Protein AF-A0A0Q9F869-F1 (afdb_monomer_lite)

Foldseek 3Di:
DDDPCPDVLLVLLLVLLVLLVVLLVVLVVLLCCLPPVPDDDDPLSVLLVPADVVLSVLSVVLSVLSVVLSVCSNPPLVVSLVSLVVSLVSLQVSCCSRPVDDDPSSVSSVVSSVSSVVSNVSVPDDPPDDDD

Sequence (132 aa):
MTELMTTPKTFLSRFAAMLLLALTVMHLVLALDLIFGLFQNSAELDALRAVAAGVKGLWLGLCAVGGAAVVALYRRPWLGFLLSVVFCACLYVASHQLWGEVKGGFWLAVAASLIAAAGASTSSSPSSRTLS

Secondary structure (DSSP, 8-state):
-------HHHHHHHHHHHHHHHHHHHHHHHHHHHHH--S---HHHHHHHTS-HHHHHHHHHHHHHHHHHHHHHHH-HHHHHHHHHHHHHHHHHHHHHHHSS--HHHHHHHHHHHHHHHHHHTTS--------

Structure (mmCIF, N/CA/C/O backbone):
data_AF-A0A0Q9F869-F1
#
_entry.id   AF-A0A0Q9F869-F1
#
loop_
_atom_site.group_PDB
_atom_site.id
_atom_site.type_symbol
_atom_site.label_atom_id
_atom_site.label_alt_id
_atom_site.label_comp_id
_atom_site.label_asym_id
_atom_site.label_entity_id
_atom_site.label_seq_id
_atom_site.pdbx_PDB_ins_code
_atom_site.Cartn_x
_atom_site.Cartn_y
_atom_site.Cartn_z
_atom_site.occupancy
_atom_site.B_iso_or_equiv
_atom_site.auth_seq_id
_atom_site.auth_comp_id
_atom_site.auth_asym_id
_atom_site.auth_atom_id
_atom_site.pdbx_PDB_model_num
ATOM 1 N N . MET A 1 1 ? -16.625 24.062 29.196 1.00 42.25 1 MET A N 1
ATOM 2 C CA . MET A 1 1 ? -15.443 23.402 28.606 1.00 42.25 1 MET A CA 1
ATOM 3 C C . MET A 1 1 ? -15.555 21.919 28.901 1.00 42.25 1 MET A C 1
ATOM 5 O O . MET A 1 1 ? -15.256 21.505 30.009 1.00 42.25 1 MET A O 1
ATOM 9 N N . THR A 1 2 ? -16.107 21.151 27.969 1.00 45.47 2 THR A N 1
ATOM 10 C CA . THR A 1 2 ? -16.271 19.699 28.106 1.00 45.47 2 THR A CA 1
ATOM 11 C C . THR A 1 2 ? -14.981 19.026 27.664 1.00 45.47 2 THR A C 1
ATOM 13 O O . THR A 1 2 ? -14.519 19.283 26.553 1.00 45.47 2 THR A O 1
ATOM 16 N N . GLU A 1 3 ? -14.386 18.202 28.527 1.00 49.06 3 GLU A N 1
ATOM 17 C CA . GLU A 1 3 ? -13.145 17.508 28.190 1.00 49.06 3 GLU A CA 1
ATOM 18 C C . GLU A 1 3 ? -13.328 16.641 26.947 1.00 49.06 3 GLU A C 1
ATOM 20 O O . GLU A 1 3 ? -14.237 15.811 26.855 1.00 49.06 3 GLU A O 1
ATOM 25 N N . LEU A 1 4 ? -12.428 16.833 25.986 1.00 50.94 4 LEU A N 1
ATOM 26 C CA . LEU A 1 4 ? -12.376 16.060 24.760 1.00 50.94 4 LEU A CA 1
ATOM 27 C C . LEU A 1 4 ? -11.782 14.678 25.073 1.00 50.94 4 LEU A C 1
ATOM 29 O O . LEU A 1 4 ? -10.640 14.403 24.712 1.00 50.94 4 LEU A O 1
ATOM 33 N N . MET A 1 5 ? -12.544 13.819 25.764 1.00 46.66 5 MET A N 1
ATOM 34 C CA . MET A 1 5 ? -12.170 12.427 26.040 1.00 46.66 5 MET A CA 1
ATOM 35 C C . MET A 1 5 ? -12.007 11.656 24.723 1.00 46.66 5 MET A C 1
ATOM 37 O O . MET A 1 5 ? -12.915 10.980 24.228 1.00 46.66 5 MET A O 1
ATOM 41 N N . THR A 1 6 ? -10.807 11.738 24.159 1.00 52.12 6 THR A N 1
ATOM 42 C CA . THR A 1 6 ? -10.322 10.934 23.044 1.00 52.12 6 THR A CA 1
ATOM 43 C C . THR A 1 6 ? -10.146 9.500 23.525 1.00 52.12 6 THR A C 1
ATOM 45 O O . THR A 1 6 ? -9.051 9.045 23.844 1.00 52.12 6 THR A O 1
ATOM 48 N N . THR A 1 7 ? -11.265 8.773 23.603 1.00 53.88 7 THR A N 1
ATOM 49 C CA . THR A 1 7 ? -11.262 7.367 24.017 1.00 53.88 7 THR A CA 1
ATOM 50 C C . THR A 1 7 ? -10.199 6.587 23.228 1.00 53.88 7 THR A C 1
ATOM 52 O O . THR A 1 7 ? -10.179 6.673 21.992 1.00 53.88 7 THR A O 1
ATOM 55 N N . PRO A 1 8 ? -9.337 5.787 23.894 1.00 55.19 8 PRO A N 1
ATOM 56 C CA . PRO A 1 8 ? -8.220 5.098 23.234 1.00 55.19 8 PRO A CA 1
ATOM 57 C C . PRO A 1 8 ? -8.681 4.184 22.085 1.00 55.19 8 PRO A C 1
ATOM 59 O O . PRO A 1 8 ? -7.959 3.990 21.109 1.00 55.19 8 PRO A O 1
ATOM 62 N N . LYS A 1 9 ? -9.944 3.737 22.148 1.00 57.91 9 LYS A N 1
ATOM 63 C CA . LYS A 1 9 ? -10.701 3.022 21.108 1.00 57.91 9 LYS A CA 1
ATOM 64 C C . LYS A 1 9 ? -10.633 3.679 19.720 1.00 57.91 9 LYS A C 1
ATOM 66 O O . LYS A 1 9 ? -10.611 2.979 18.715 1.00 57.91 9 LYS A O 1
ATOM 71 N N . THR A 1 10 ? -10.590 5.013 19.640 1.00 65.44 10 THR A N 1
ATOM 72 C CA . THR A 1 10 ? -10.466 5.732 18.354 1.00 65.44 10 THR A CA 1
ATOM 73 C C . THR A 1 10 ? -9.027 6.058 17.967 1.00 65.44 10 THR A C 1
ATOM 75 O O . THR A 1 10 ? -8.768 6.284 16.786 1.00 65.44 10 THR A O 1
ATOM 78 N N . PHE A 1 11 ? -8.082 6.053 18.912 1.00 79.38 11 PHE A N 1
ATOM 79 C CA . PHE A 1 11 ? -6.687 6.395 18.635 1.00 79.38 11 PHE A CA 1
ATOM 80 C C . PHE A 1 11 ? -5.998 5.328 17.777 1.00 79.38 11 PHE A C 1
ATOM 82 O O . PHE A 1 11 ? -5.432 5.673 16.744 1.00 79.38 11 PHE A O 1
ATOM 89 N N . LEU A 1 12 ? -6.111 4.037 18.127 1.00 79.75 12 LEU A N 1
ATOM 90 C CA . LEU A 1 12 ? -5.428 2.960 17.392 1.00 79.75 12 LEU A CA 1
ATOM 91 C C . LEU A 1 12 ? -5.889 2.857 15.930 1.00 79.75 12 LEU A C 1
ATOM 93 O O . LEU A 1 12 ? -5.047 2.816 15.038 1.00 79.75 12 LEU A O 1
ATOM 97 N N . SER A 1 13 ? -7.203 2.882 15.662 1.00 78.88 13 SER A N 1
ATOM 98 C CA . SER A 1 13 ? -7.715 2.816 14.280 1.00 78.88 13 SER A CA 1
ATOM 99 C C . SER A 1 13 ? -7.268 4.025 13.448 1.00 78.88 13 SER A C 1
ATOM 101 O O . SER A 1 13 ? -6.875 3.877 12.293 1.00 78.88 13 SER A O 1
ATOM 103 N N . ARG A 1 14 ? -7.255 5.228 14.045 1.00 81.75 14 ARG A N 1
ATOM 104 C CA . ARG A 1 14 ? -6.761 6.447 13.384 1.00 81.75 14 ARG A CA 1
ATOM 105 C C . ARG A 1 14 ? -5.252 6.399 13.146 1.00 81.75 14 ARG A C 1
ATOM 107 O O . ARG A 1 14 ? -4.808 6.806 12.081 1.00 81.75 14 ARG A O 1
ATOM 114 N N . PHE A 1 15 ? -4.471 5.884 14.092 1.00 85.31 15 PHE A N 1
ATOM 115 C CA . PHE A 1 15 ? -3.024 5.734 13.942 1.00 85.31 15 PHE A CA 1
ATOM 116 C C . PHE A 1 15 ? -2.677 4.710 12.849 1.00 85.31 15 PHE A C 1
ATOM 118 O O . PHE A 1 15 ? -1.875 5.009 11.967 1.00 85.31 15 PHE A O 1
ATOM 125 N N . ALA A 1 16 ? -3.360 3.559 12.821 1.00 84.94 16 ALA A N 1
ATOM 126 C CA . ALA A 1 16 ? -3.248 2.585 11.734 1.00 84.94 16 ALA A CA 1
ATOM 127 C C . ALA A 1 16 ? -3.640 3.184 10.371 1.00 84.94 16 ALA A C 1
ATOM 129 O O . ALA A 1 16 ? -2.937 2.971 9.385 1.00 84.94 16 ALA A O 1
ATOM 130 N N . ALA A 1 17 ? -4.714 3.981 10.318 1.00 84.75 17 ALA A N 1
ATOM 131 C CA . ALA A 1 17 ? -5.129 4.676 9.101 1.00 84.75 17 ALA A CA 1
ATOM 132 C C . ALA A 1 17 ? -4.080 5.696 8.624 1.00 84.75 17 ALA A C 1
ATOM 134 O O . ALA A 1 17 ? -3.818 5.767 7.429 1.00 84.75 17 ALA A O 1
ATOM 135 N N . MET A 1 18 ? -3.433 6.434 9.531 1.00 89.06 18 MET A N 1
ATOM 136 C CA . MET A 1 18 ? -2.352 7.372 9.188 1.00 89.06 18 MET A CA 1
ATOM 137 C C . MET A 1 18 ? -1.094 6.645 8.685 1.00 89.06 18 MET A C 1
ATOM 139 O O . MET A 1 18 ? -0.490 7.088 7.710 1.00 89.06 18 MET A O 1
ATOM 143 N N . LEU A 1 19 ? -0.728 5.504 9.285 1.00 88.19 19 LEU A N 1
ATOM 144 C CA . LEU A 1 19 ? 0.380 4.666 8.805 1.00 88.19 19 LEU A CA 1
ATOM 145 C C . LEU A 1 19 ? 0.096 4.084 7.412 1.00 88.19 19 LEU A C 1
ATOM 147 O O . LEU A 1 19 ? 0.937 4.185 6.519 1.00 88.19 19 LEU A O 1
ATOM 151 N N . LEU A 1 20 ? -1.099 3.523 7.199 1.00 86.31 20 LEU A N 1
ATOM 152 C CA . LEU A 1 20 ? -1.512 3.013 5.888 1.00 86.31 20 LEU A CA 1
ATOM 153 C C . LEU A 1 20 ? -1.652 4.129 4.851 1.00 86.31 20 LEU A C 1
ATOM 155 O O . LEU A 1 20 ? -1.336 3.894 3.689 1.00 86.31 20 LEU A O 1
ATOM 159 N N . LEU A 1 21 ? -2.061 5.338 5.244 1.00 89.25 21 LEU A N 1
ATOM 160 C CA . LEU A 1 21 ? -2.093 6.500 4.358 1.00 89.25 21 LEU A CA 1
ATOM 161 C C . LEU A 1 21 ? -0.679 6.900 3.928 1.00 89.25 21 LEU A C 1
ATOM 163 O O . LEU A 1 21 ? -0.442 7.039 2.733 1.00 89.25 21 LEU A O 1
ATOM 167 N N . ALA A 1 22 ? 0.265 7.023 4.865 1.00 88.81 22 ALA A N 1
ATOM 168 C CA . ALA A 1 22 ? 1.658 7.345 4.551 1.00 88.81 22 ALA A CA 1
ATOM 169 C C . ALA A 1 22 ? 2.290 6.296 3.619 1.00 88.81 22 ALA A C 1
ATOM 171 O O . ALA A 1 22 ? 2.908 6.652 2.614 1.00 88.81 22 ALA A O 1
ATOM 172 N N . LEU A 1 23 ? 2.061 5.007 3.897 1.00 87.38 23 LEU A N 1
ATOM 173 C CA . LEU A 1 23 ? 2.478 3.916 3.016 1.00 87.38 23 LEU A CA 1
ATOM 174 C C . LEU A 1 23 ? 1.810 4.028 1.642 1.00 87.38 23 LEU A C 1
ATOM 176 O O . LEU A 1 23 ? 2.514 4.037 0.639 1.00 87.38 23 LEU A O 1
ATOM 180 N N . THR A 1 24 ? 0.486 4.175 1.572 1.00 88.44 24 THR A N 1
ATOM 181 C CA . THR A 1 24 ? -0.255 4.279 0.302 1.00 88.44 24 THR A CA 1
ATOM 182 C C . THR A 1 24 ? 0.217 5.470 -0.531 1.00 88.44 24 THR A C 1
ATOM 184 O O . THR A 1 24 ? 0.402 5.321 -1.733 1.00 88.44 24 THR A O 1
ATOM 187 N N . VAL A 1 25 ? 0.478 6.629 0.082 1.00 88.56 25 VAL A N 1
ATOM 188 C CA . VAL A 1 25 ? 1.009 7.816 -0.609 1.00 88.56 25 VAL A CA 1
ATOM 189 C C . VAL A 1 25 ? 2.421 7.563 -1.139 1.00 88.56 25 VAL A C 1
ATOM 191 O O . VAL A 1 25 ? 2.677 7.840 -2.307 1.00 88.56 25 VAL A O 1
ATOM 194 N N . MET A 1 26 ? 3.318 6.973 -0.340 1.00 87.25 26 MET A N 1
ATOM 195 C CA . MET A 1 26 ? 4.656 6.584 -0.809 1.00 87.25 26 MET A CA 1
ATOM 196 C C . MET A 1 26 ? 4.576 5.612 -1.999 1.00 87.25 26 MET A C 1
ATOM 198 O O . MET A 1 26 ? 5.319 5.748 -2.970 1.00 87.25 26 MET A O 1
ATOM 202 N N . HIS A 1 27 ? 3.642 4.659 -1.949 1.00 86.00 27 HIS A N 1
ATOM 203 C CA . HIS A 1 27 ? 3.455 3.679 -3.015 1.00 86.00 27 HIS A CA 1
ATOM 204 C C . HIS A 1 27 ? 2.806 4.290 -4.266 1.00 86.00 27 HIS A C 1
ATOM 206 O O . HIS A 1 27 ? 3.170 3.924 -5.381 1.00 86.00 27 HIS A O 1
ATOM 212 N N . LEU A 1 28 ? 1.915 5.270 -4.097 1.00 86.19 28 LEU A N 1
ATOM 213 C CA . LEU A 1 28 ? 1.322 6.039 -5.189 1.00 86.19 28 LEU A CA 1
ATOM 214 C C . LEU A 1 28 ? 2.374 6.892 -5.906 1.00 86.19 28 LEU A C 1
ATOM 216 O O . LEU A 1 28 ? 2.363 6.946 -7.131 1.00 86.19 28 LEU A O 1
ATOM 220 N N . VAL A 1 29 ? 3.310 7.507 -5.174 1.00 85.62 29 VAL A N 1
ATOM 221 C CA . VAL A 1 29 ? 4.438 8.242 -5.773 1.00 85.62 29 VAL A CA 1
ATOM 222 C C . VAL A 1 29 ? 5.299 7.312 -6.635 1.00 85.62 29 VAL A C 1
ATOM 224 O O . VAL A 1 29 ? 5.620 7.674 -7.765 1.00 85.62 29 VAL A O 1
ATOM 227 N N . LEU A 1 30 ? 5.602 6.093 -6.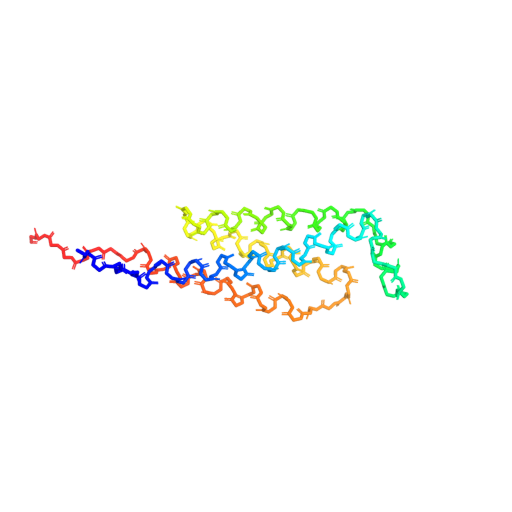166 1.00 80.50 30 LEU A N 1
ATOM 228 C CA . LEU A 1 30 ? 6.327 5.109 -6.980 1.00 80.50 30 LEU A CA 1
ATOM 229 C C . LEU A 1 30 ? 5.504 4.651 -8.197 1.00 80.50 30 LEU A C 1
ATOM 231 O O . LEU A 1 30 ? 6.034 4.576 -9.301 1.00 80.50 30 LEU A O 1
ATOM 235 N N . ALA A 1 31 ? 4.205 4.389 -8.031 1.00 82.62 31 ALA A N 1
ATOM 236 C CA . ALA A 1 31 ? 3.326 4.004 -9.136 1.00 82.62 31 ALA A CA 1
ATOM 237 C C . ALA A 1 31 ? 3.238 5.098 -10.217 1.00 82.62 31 ALA A C 1
ATOM 239 O O . ALA A 1 31 ? 3.269 4.789 -11.407 1.00 82.62 31 ALA A O 1
ATOM 240 N N . LEU A 1 32 ? 3.175 6.371 -9.813 1.00 82.75 32 LEU A N 1
ATOM 241 C CA . LEU A 1 32 ? 3.216 7.513 -10.725 1.00 82.75 32 LEU A CA 1
ATOM 242 C C . LEU A 1 32 ? 4.580 7.631 -11.419 1.00 82.75 32 LEU A C 1
ATOM 244 O O . LEU A 1 32 ? 4.612 7.879 -12.621 1.00 82.75 32 LEU A O 1
ATOM 248 N N . ASP A 1 33 ? 5.693 7.387 -10.724 1.00 82.56 33 ASP A N 1
ATOM 249 C CA . ASP A 1 33 ? 7.015 7.369 -11.360 1.00 82.56 33 ASP A CA 1
ATOM 250 C C . ASP A 1 33 ? 7.164 6.258 -12.413 1.00 82.56 33 ASP A C 1
ATOM 252 O O . ASP A 1 33 ? 7.652 6.506 -13.517 1.00 82.56 33 ASP A O 1
ATOM 256 N N . LEU A 1 34 ? 6.668 5.052 -12.119 1.00 76.12 34 LEU A N 1
ATOM 257 C CA . LEU A 1 34 ? 6.685 3.910 -13.042 1.00 76.12 34 LEU A CA 1
ATOM 258 C C . LEU A 1 34 ? 5.867 4.147 -14.326 1.00 76.12 34 LEU A C 1
ATOM 260 O O . LEU A 1 34 ? 6.044 3.415 -15.307 1.00 76.12 34 LEU A O 1
ATOM 264 N N . ILE A 1 35 ? 4.960 5.128 -14.317 1.00 78.56 35 ILE A N 1
ATOM 265 C CA . ILE A 1 35 ? 4.083 5.489 -15.440 1.00 78.56 35 ILE A CA 1
ATOM 266 C C . ILE A 1 35 ? 4.596 6.737 -16.171 1.00 78.56 35 ILE A C 1
ATOM 268 O O . ILE A 1 35 ? 4.654 6.730 -17.398 1.00 78.56 35 ILE A O 1
ATOM 272 N N . PHE A 1 36 ? 4.962 7.790 -15.435 1.00 79.94 36 PHE A N 1
ATOM 273 C CA . PHE A 1 36 ? 5.268 9.118 -15.981 1.00 79.94 36 PHE A CA 1
ATOM 274 C C . PHE A 1 36 ? 6.762 9.473 -16.013 1.00 79.94 36 PHE A C 1
ATOM 276 O O . PHE A 1 36 ? 7.124 10.446 -16.668 1.00 79.94 36 PHE A O 1
ATOM 283 N N . GLY A 1 37 ? 7.629 8.716 -15.333 1.00 73.75 37 GLY A N 1
ATOM 284 C CA . GLY A 1 37 ? 9.078 8.946 -15.337 1.00 73.75 37 GLY A CA 1
ATOM 285 C C . GLY A 1 37 ? 9.522 10.221 -14.608 1.00 73.75 37 GLY A C 1
ATOM 286 O O . GLY A 1 37 ? 10.360 10.961 -15.118 1.00 73.75 37 GLY A O 1
ATOM 287 N N . LEU A 1 38 ? 8.935 10.502 -13.441 1.00 73.25 38 LEU A N 1
ATOM 288 C CA . LEU A 1 38 ? 9.080 11.768 -12.709 1.00 73.25 38 LEU A CA 1
ATOM 289 C C . LEU A 1 38 ? 10.481 11.977 -12.105 1.00 73.25 38 LEU A C 1
ATOM 291 O O . LEU A 1 38 ? 10.963 13.108 -12.051 1.00 73.25 38 LEU A O 1
ATOM 295 N N . PHE A 1 39 ? 11.140 10.909 -11.651 1.00 73.25 39 PHE A N 1
ATOM 296 C CA . PHE A 1 39 ? 12.478 10.942 -11.059 1.00 73.25 39 PHE A CA 1
ATOM 297 C C . PHE A 1 39 ? 13.536 10.512 -12.079 1.00 73.25 39 PHE A C 1
ATOM 299 O O . PHE A 1 39 ? 13.602 9.351 -12.477 1.00 73.25 39 PHE A O 1
ATOM 306 N N . GLN A 1 40 ? 14.409 11.419 -12.504 1.00 59.22 40 GLN A N 1
ATOM 307 C CA . GLN A 1 40 ? 15.533 11.041 -13.365 1.00 59.22 40 GLN A CA 1
ATOM 308 C C . GLN A 1 40 ? 16.719 10.497 -12.551 1.00 59.22 40 GLN A C 1
ATOM 310 O O . GLN A 1 40 ?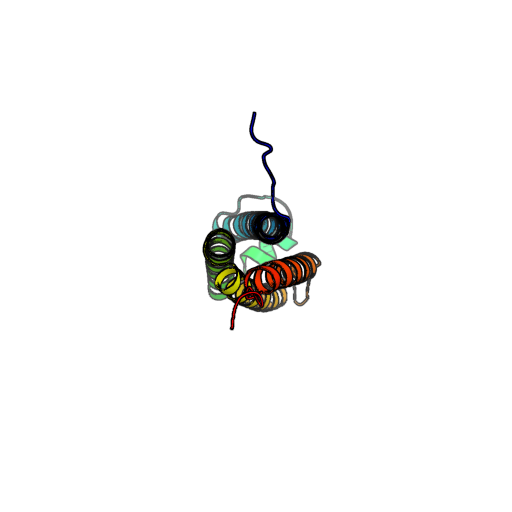 16.972 10.946 -11.434 1.00 59.22 40 GLN A O 1
ATOM 315 N N . ASN A 1 41 ? 17.497 9.611 -13.185 1.00 57.69 41 ASN A N 1
ATOM 316 C CA . ASN A 1 41 ? 18.868 9.220 -12.817 1.00 57.69 41 ASN A CA 1
ATOM 317 C C . ASN A 1 41 ? 19.062 8.116 -11.753 1.00 57.69 41 ASN A C 1
ATOM 319 O O . ASN A 1 41 ? 19.853 8.278 -10.824 1.00 57.69 41 ASN A O 1
ATOM 323 N N . SER A 1 42 ? 18.477 6.929 -11.955 1.00 65.19 42 SER A N 1
ATOM 324 C CA . SER A 1 42 ? 19.158 5.690 -11.539 1.00 65.19 42 SER A CA 1
ATOM 325 C C . SER A 1 42 ? 18.862 4.529 -12.495 1.00 65.19 42 SER A C 1
ATOM 327 O O . SER A 1 42 ? 17.733 4.359 -12.950 1.00 65.19 42 SER A O 1
ATOM 329 N N . ALA A 1 43 ? 19.876 3.705 -12.782 1.00 67.88 43 ALA A N 1
ATOM 330 C CA . ALA A 1 43 ? 19.717 2.517 -13.628 1.00 67.88 43 ALA A CA 1
ATOM 331 C C . ALA A 1 43 ? 18.743 1.488 -13.016 1.00 67.88 43 ALA A C 1
ATOM 333 O O . ALA A 1 43 ? 18.113 0.721 -13.739 1.00 67.88 43 ALA A O 1
ATOM 334 N N . GLU A 1 44 ? 18.589 1.505 -11.687 1.00 67.06 44 GLU A N 1
ATOM 335 C CA . GLU A 1 44 ? 17.574 0.726 -10.978 1.00 67.06 44 GLU A CA 1
ATOM 336 C C . GLU A 1 44 ? 16.163 1.210 -11.359 1.00 67.06 44 GLU A C 1
ATOM 338 O O . GLU A 1 44 ? 15.351 0.401 -11.793 1.00 67.06 44 GLU A O 1
ATOM 343 N N . LEU A 1 45 ? 15.873 2.519 -11.312 1.00 67.19 45 LEU A N 1
ATOM 344 C CA . LEU A 1 45 ? 14.552 3.059 -11.673 1.00 67.19 45 LEU A CA 1
ATOM 345 C C . LEU A 1 45 ? 14.165 2.779 -13.132 1.00 67.19 45 LEU A C 1
ATOM 347 O O . LEU A 1 45 ? 13.012 2.433 -13.397 1.00 67.19 45 LEU A O 1
ATOM 351 N N . ASP A 1 46 ? 15.107 2.859 -14.072 1.00 70.50 46 ASP A N 1
ATOM 352 C CA . ASP A 1 46 ? 14.816 2.554 -15.479 1.00 70.50 46 ASP A CA 1
ATOM 353 C C . ASP A 1 46 ? 14.561 1.053 -15.714 1.00 70.50 46 ASP A C 1
ATOM 355 O O . ASP A 1 46 ? 13.656 0.697 -16.476 1.00 70.50 46 ASP A O 1
ATOM 359 N N . ALA A 1 47 ? 15.247 0.164 -14.986 1.00 69.88 47 ALA A N 1
ATOM 360 C CA . ALA A 1 47 ? 14.922 -1.264 -14.983 1.00 69.88 47 ALA A CA 1
ATOM 361 C C . ALA A 1 47 ? 13.515 -1.532 -14.410 1.00 69.88 47 ALA A C 1
ATOM 363 O O . ALA A 1 47 ? 12.759 -2.324 -14.975 1.00 69.88 47 ALA A O 1
ATOM 364 N N . LEU A 1 48 ? 13.115 -0.825 -13.344 1.00 67.94 48 LEU A N 1
ATOM 365 C CA . LEU A 1 48 ? 11.768 -0.941 -12.767 1.00 67.94 48 LEU A CA 1
ATOM 366 C C . LEU A 1 48 ? 10.685 -0.388 -13.717 1.00 67.94 48 LEU A C 1
ATOM 368 O O . LEU A 1 48 ? 9.586 -0.940 -13.796 1.00 67.94 48 LEU A O 1
ATOM 372 N N . ARG A 1 49 ? 10.982 0.653 -14.507 1.00 72.88 49 ARG A N 1
ATOM 373 C CA . ARG A 1 49 ? 10.068 1.181 -15.542 1.00 72.88 49 ARG A CA 1
ATOM 374 C C . ARG A 1 49 ? 9.862 0.229 -16.715 1.00 72.88 49 ARG A C 1
ATOM 376 O O . ARG A 1 49 ? 8.783 0.265 -17.312 1.00 72.88 49 ARG A O 1
ATOM 383 N N . ALA A 1 50 ? 10.842 -0.616 -17.028 1.00 74.06 50 ALA A N 1
ATOM 384 C CA . ALA A 1 50 ? 10.743 -1.638 -18.071 1.00 74.06 50 ALA A CA 1
ATOM 385 C C . ALA A 1 50 ? 9.848 -2.837 -17.682 1.00 74.06 50 ALA A C 1
ATOM 387 O O . ALA A 1 50 ? 9.532 -3.671 -18.532 1.00 74.06 50 ALA A O 1
ATOM 388 N N . VAL A 1 51 ? 9.406 -2.929 -16.421 1.00 76.69 51 VAL A N 1
ATOM 389 C CA . VAL A 1 51 ? 8.541 -4.015 -15.936 1.00 76.69 51 VAL A CA 1
ATOM 390 C C . VAL A 1 51 ? 7.176 -4.014 -16.645 1.00 76.69 51 VAL A C 1
ATOM 392 O O . VAL A 1 51 ? 6.586 -2.969 -16.936 1.00 76.69 51 VAL A O 1
ATOM 395 N N . ALA A 1 52 ? 6.654 -5.218 -16.896 1.00 80.38 52 ALA A N 1
ATOM 396 C CA . ALA A 1 52 ? 5.404 -5.465 -17.607 1.00 80.38 52 ALA A CA 1
ATOM 397 C C . ALA A 1 52 ? 4.202 -4.665 -17.062 1.00 80.38 52 ALA A C 1
ATOM 399 O O . ALA A 1 52 ? 4.005 -4.525 -15.851 1.00 80.38 52 ALA A O 1
ATOM 400 N N . ALA A 1 53 ? 3.325 -4.226 -17.972 1.00 79.62 53 ALA A N 1
ATOM 401 C CA . ALA A 1 53 ? 2.150 -3.405 -17.660 1.00 79.62 53 ALA A CA 1
ATOM 402 C C . ALA A 1 53 ? 1.218 -4.019 -16.594 1.00 79.62 53 ALA A C 1
ATOM 404 O O . ALA A 1 53 ? 0.611 -3.281 -15.820 1.00 79.62 53 ALA A O 1
ATOM 405 N N . GLY A 1 54 ? 1.149 -5.353 -16.494 1.00 80.94 54 GLY A N 1
ATOM 406 C CA . GLY A 1 54 ? 0.388 -6.043 -15.446 1.00 80.94 54 GLY A CA 1
ATOM 407 C C . GLY A 1 54 ? 0.870 -5.726 -14.024 1.00 80.94 54 GLY A C 1
ATOM 408 O O . GLY A 1 54 ? 0.047 -5.558 -13.128 1.00 80.94 54 GLY A O 1
ATOM 409 N N . VAL A 1 55 ? 2.180 -5.553 -13.814 1.00 79.88 55 VAL A N 1
ATOM 410 C CA . VAL A 1 55 ? 2.7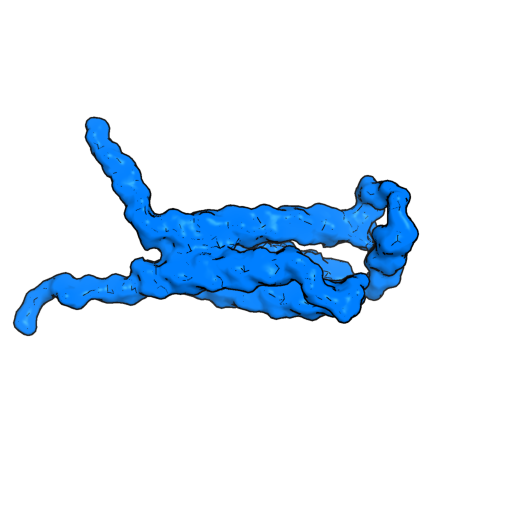38 -5.171 -12.503 1.00 79.88 55 VAL A CA 1
ATOM 411 C C . VAL A 1 55 ? 2.440 -3.700 -12.204 1.00 79.88 55 VAL A C 1
ATOM 413 O O . VAL A 1 55 ? 2.080 -3.367 -11.078 1.00 79.88 55 VAL A O 1
ATOM 416 N N . LYS A 1 56 ? 2.479 -2.818 -13.213 1.00 82.56 56 LYS A N 1
ATOM 417 C CA . LYS A 1 56 ? 2.051 -1.413 -13.060 1.00 82.56 56 LYS A CA 1
ATOM 418 C C . LYS A 1 56 ? 0.563 -1.320 -12.687 1.00 82.56 56 LYS A C 1
ATOM 420 O O . LYS A 1 56 ? 0.195 -0.566 -11.789 1.00 82.56 56 LYS A O 1
ATOM 425 N N . GLY A 1 57 ? -0.281 -2.151 -13.304 1.00 83.62 57 GLY A N 1
ATOM 426 C CA . GLY A 1 57 ? -1.693 -2.308 -12.937 1.00 83.62 57 GLY A CA 1
ATOM 427 C C . GLY A 1 57 ? -1.890 -2.827 -11.507 1.00 83.62 57 GLY A C 1
ATOM 428 O O . GLY A 1 57 ? -2.716 -2.284 -10.773 1.00 83.62 57 GLY A O 1
ATOM 429 N N . LEU A 1 58 ? -1.090 -3.809 -11.076 1.00 85.31 58 LEU A N 1
ATOM 430 C CA . LEU A 1 58 ? -1.080 -4.309 -9.695 1.00 85.31 58 LEU A CA 1
ATOM 431 C C . LEU A 1 58 ? -0.742 -3.193 -8.689 1.00 85.31 58 LEU A C 1
ATOM 433 O O . LEU A 1 58 ? -1.388 -3.103 -7.648 1.00 85.31 58 LEU A O 1
ATOM 437 N N . TRP A 1 59 ? 0.213 -2.314 -9.010 1.00 84.50 59 TRP A N 1
ATOM 438 C CA . TRP A 1 59 ? 0.583 -1.160 -8.179 1.00 84.50 59 TRP A CA 1
ATOM 439 C C . TRP A 1 59 ? -0.531 -0.110 -8.068 1.00 84.50 59 TRP A C 1
ATOM 441 O O . TRP A 1 59 ? -0.802 0.384 -6.972 1.00 84.50 59 TRP A O 1
ATOM 451 N N . LEU A 1 60 ? -1.233 0.197 -9.163 1.00 86.12 60 LEU A N 1
ATOM 452 C CA . LEU A 1 60 ? -2.412 1.071 -9.117 1.00 86.12 60 LEU A CA 1
ATOM 453 C C . LEU A 1 60 ? -3.553 0.440 -8.300 1.00 86.12 60 LEU A C 1
ATOM 455 O O . LEU A 1 60 ? -4.165 1.115 -7.469 1.00 86.12 60 LEU A O 1
ATOM 459 N N . GLY A 1 61 ? -3.795 -0.863 -8.476 1.00 87.06 61 GLY A N 1
ATOM 460 C CA . GLY A 1 61 ? -4.763 -1.626 -7.683 1.00 87.06 61 GLY A CA 1
ATOM 461 C C . GLY A 1 61 ? -4.423 -1.636 -6.190 1.00 87.06 61 GLY A C 1
ATOM 462 O O . GLY A 1 61 ? -5.292 -1.373 -5.361 1.00 87.06 61 GLY A O 1
ATOM 463 N N . LEU A 1 62 ? -3.149 -1.845 -5.843 1.00 89.50 62 LEU A N 1
ATOM 464 C CA . LEU A 1 62 ? -2.633 -1.747 -4.477 1.00 89.50 62 LEU A CA 1
ATOM 465 C C . LEU A 1 62 ? -2.927 -0.371 -3.863 1.00 89.50 62 LEU A C 1
ATOM 467 O O . LEU A 1 62 ? -3.417 -0.298 -2.736 1.00 89.50 62 LEU A O 1
ATOM 471 N N . CYS A 1 63 ? -2.683 0.715 -4.601 1.00 89.38 63 CYS A N 1
ATOM 472 C CA . CYS A 1 63 ? -2.961 2.072 -4.125 1.00 89.38 63 CYS A CA 1
ATOM 473 C C . CYS A 1 63 ? -4.465 2.311 -3.903 1.00 89.38 63 CYS A C 1
ATOM 475 O O . CYS A 1 63 ? -4.851 2.918 -2.902 1.00 89.38 63 CYS A O 1
ATOM 477 N N . ALA A 1 64 ? -5.323 1.785 -4.784 1.00 89.81 64 ALA A N 1
ATOM 478 C CA . ALA A 1 64 ? -6.775 1.853 -4.623 1.00 89.81 64 ALA A CA 1
ATOM 479 C C . ALA A 1 64 ? -7.261 1.068 -3.387 1.00 89.81 64 ALA A C 1
ATOM 481 O O . ALA A 1 64 ? -8.069 1.584 -2.612 1.00 89.81 64 ALA A O 1
ATOM 482 N N . VAL A 1 65 ? -6.729 -0.140 -3.153 1.00 90.94 65 VAL A N 1
ATOM 483 C CA . VAL A 1 65 ? -7.024 -0.943 -1.950 1.00 90.94 65 VAL A CA 1
ATOM 484 C C . VAL A 1 65 ? -6.520 -0.244 -0.685 1.00 90.94 65 VAL A C 1
ATOM 486 O O . 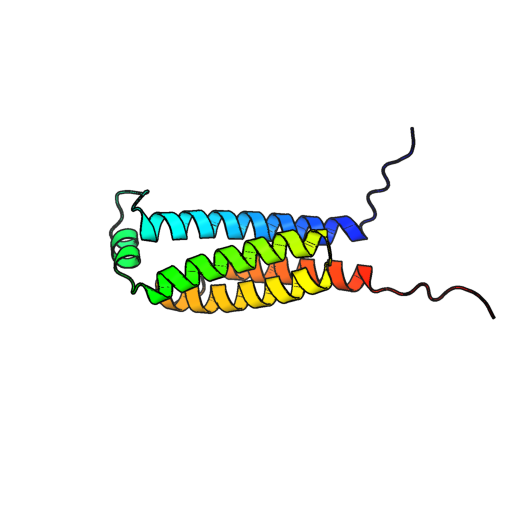VAL A 1 65 ? -7.250 -0.197 0.303 1.00 90.94 65 VAL A O 1
ATOM 489 N N . GLY A 1 66 ? -5.326 0.355 -0.712 1.00 87.31 66 GLY A N 1
ATOM 490 C CA . GLY A 1 66 ? -4.775 1.124 0.408 1.00 87.31 66 GLY A CA 1
ATOM 491 C C . GLY A 1 66 ? -5.643 2.332 0.769 1.00 87.31 66 GLY A C 1
ATOM 492 O O . GLY A 1 66 ? -6.035 2.495 1.925 1.00 87.31 66 GLY A O 1
ATOM 493 N N . GLY A 1 67 ? -6.054 3.122 -0.228 1.00 86.69 67 GLY A N 1
ATOM 494 C CA . GLY A 1 67 ? -6.988 4.235 -0.034 1.00 86.69 67 GLY A CA 1
ATOM 495 C C . GLY A 1 67 ? -8.348 3.781 0.512 1.00 86.69 67 GLY A C 1
ATOM 496 O O . GLY A 1 67 ? -8.875 4.384 1.451 1.00 86.69 67 GLY A O 1
ATOM 497 N N . ALA A 1 68 ? -8.888 2.674 -0.008 1.00 89.75 68 ALA A N 1
ATOM 498 C CA . ALA A 1 68 ? -10.117 2.072 0.505 1.00 89.75 68 ALA A CA 1
ATOM 499 C C . ALA A 1 68 ? -9.966 1.586 1.959 1.00 89.75 68 ALA A C 1
ATOM 501 O O . ALA A 1 68 ? -10.867 1.819 2.767 1.00 89.75 68 ALA A O 1
ATOM 502 N N . ALA A 1 69 ? -8.830 0.976 2.318 1.00 86.75 69 ALA A N 1
ATOM 503 C CA . ALA A 1 69 ? -8.521 0.543 3.681 1.00 86.75 69 ALA A CA 1
ATOM 504 C C . ALA A 1 69 ? -8.484 1.730 4.653 1.00 86.75 69 ALA A C 1
ATOM 506 O O . ALA A 1 69 ? -9.122 1.675 5.705 1.00 86.75 69 ALA A O 1
ATOM 507 N N . VAL A 1 70 ? -7.819 2.830 4.279 1.00 87.00 70 VAL A N 1
ATOM 508 C CA . VAL A 1 70 ? -7.772 4.069 5.075 1.00 87.00 70 VAL A CA 1
ATOM 509 C C . VAL A 1 70 ? -9.184 4.608 5.319 1.00 87.00 70 VAL A C 1
ATOM 511 O O . VAL A 1 70 ? -9.578 4.784 6.472 1.00 87.00 70 VAL A O 1
ATOM 514 N N . VAL A 1 71 ? -9.988 4.807 4.267 1.00 87.88 71 VAL A N 1
ATOM 515 C CA . VAL A 1 71 ? -11.377 5.300 4.396 1.00 87.88 71 VAL A CA 1
ATOM 516 C C . VAL A 1 71 ? -12.238 4.348 5.237 1.00 87.88 71 VAL A C 1
ATOM 518 O O . VAL A 1 71 ? -13.049 4.794 6.058 1.00 87.88 71 VAL A O 1
ATOM 521 N N . ALA A 1 72 ? -12.051 3.038 5.074 1.00 86.12 72 ALA A N 1
ATOM 522 C CA . ALA A 1 72 ? -12.753 2.030 5.850 1.00 86.12 72 ALA A CA 1
ATOM 523 C C . ALA A 1 72 ? -12.346 2.044 7.333 1.00 86.12 72 ALA A C 1
ATOM 525 O O . ALA A 1 72 ? -13.234 1.951 8.175 1.00 86.12 72 ALA A O 1
ATOM 526 N N . LEU A 1 73 ? -11.078 2.260 7.697 1.00 82.06 73 LEU A N 1
ATOM 527 C CA . LEU A 1 73 ? -10.650 2.350 9.105 1.00 82.06 73 LEU A CA 1
ATOM 528 C C . LEU A 1 73 ? -11.290 3.516 9.878 1.00 82.06 73 LEU A C 1
ATOM 530 O O . LEU A 1 73 ? -11.503 3.400 11.088 1.00 82.06 73 LEU A O 1
ATOM 534 N N . TYR A 1 74 ? -11.659 4.607 9.196 1.00 79.81 74 TYR A N 1
ATOM 535 C CA . TYR A 1 74 ? -12.414 5.712 9.806 1.00 79.81 74 TYR A CA 1
ATOM 536 C C . TYR A 1 74 ? -13.916 5.423 9.974 1.00 79.81 74 TYR A C 1
ATOM 538 O O . TYR A 1 74 ? -14.547 6.036 10.835 1.00 79.81 74 TYR A O 1
ATOM 546 N N . ARG A 1 75 ? -14.508 4.533 9.161 1.00 82.75 75 ARG A N 1
ATOM 547 C CA . ARG A 1 75 ? -15.971 4.294 9.119 1.00 82.75 75 ARG A CA 1
ATOM 548 C C . ARG A 1 75 ? -16.418 2.943 9.687 1.00 82.75 75 ARG A C 1
ATOM 550 O O . ARG A 1 75 ? -17.488 2.854 10.281 1.00 82.75 75 ARG A O 1
ATOM 557 N N . ARG A 1 76 ? -15.644 1.884 9.452 1.00 84.56 76 ARG A N 1
ATOM 558 C CA . ARG A 1 76 ? -15.901 0.477 9.803 1.00 84.56 76 ARG A CA 1
ATOM 559 C C . ARG A 1 76 ? -14.552 -0.229 10.045 1.00 84.56 76 ARG A C 1
ATOM 561 O O . ARG A 1 76 ? -14.018 -0.823 9.107 1.00 84.56 76 ARG A O 1
ATOM 568 N N . PRO A 1 77 ? -13.990 -0.198 11.270 1.00 80.25 77 PRO A N 1
ATOM 569 C CA . PRO A 1 77 ? -12.612 -0.634 11.529 1.00 80.25 77 PRO A CA 1
ATOM 570 C C . PRO A 1 77 ? -12.338 -2.092 11.128 1.00 80.25 77 PRO A C 1
ATOM 572 O O . PRO A 1 77 ? -11.287 -2.373 10.566 1.00 80.25 77 PRO A O 1
ATOM 575 N N . TRP A 1 78 ? -13.307 -2.999 11.298 1.00 83.88 78 TRP A N 1
ATOM 576 C CA . TRP A 1 78 ? -13.206 -4.385 10.818 1.00 83.88 78 TRP A CA 1
ATOM 577 C C . TRP A 1 78 ? -13.071 -4.509 9.292 1.00 83.88 78 TRP A C 1
ATOM 579 O O . TRP A 1 78 ? -12.265 -5.302 8.814 1.00 83.88 78 TRP A O 1
ATOM 589 N N . LEU A 1 79 ? -13.804 -3.701 8.517 1.00 86.00 79 LEU A N 1
ATOM 590 C CA . LEU A 1 79 ? -13.661 -3.668 7.056 1.00 86.00 79 LEU A CA 1
ATOM 591 C C . LEU A 1 79 ? -12.294 -3.086 6.661 1.00 86.00 79 LEU A C 1
ATOM 593 O O . LEU A 1 79 ? -11.655 -3.579 5.737 1.00 86.00 79 LEU A O 1
ATOM 597 N N . GLY A 1 80 ? -11.838 -2.063 7.390 1.00 83.62 80 GLY A N 1
ATOM 598 C CA . GLY A 1 80 ? -10.522 -1.454 7.203 1.00 83.62 80 GLY A CA 1
ATOM 599 C C . GLY A 1 80 ? -9.366 -2.413 7.482 1.00 83.62 80 GLY A C 1
ATOM 600 O O . GLY A 1 80 ? -8.423 -2.454 6.698 1.00 83.62 80 GLY A O 1
ATOM 601 N N . PHE A 1 81 ? -9.469 -3.237 8.528 1.00 86.38 81 PHE A N 1
ATOM 602 C CA . PHE A 1 81 ? -8.515 -4.310 8.813 1.00 86.38 81 PHE A CA 1
ATOM 603 C C . PHE A 1 81 ? -8.492 -5.373 7.703 1.00 86.38 81 PHE A C 1
ATOM 605 O O . PHE A 1 81 ? -7.421 -5.715 7.208 1.00 86.38 81 PHE A O 1
ATOM 612 N N . LEU A 1 82 ? -9.652 -5.860 7.246 1.00 90.62 82 LEU A N 1
ATOM 613 C CA . LEU A 1 82 ? -9.694 -6.830 6.143 1.00 90.62 82 LEU A CA 1
ATOM 614 C C . LEU A 1 82 ? -9.046 -6.262 4.869 1.00 90.62 82 LEU A C 1
ATOM 616 O O . LEU A 1 82 ? -8.241 -6.937 4.230 1.00 90.62 82 LEU A O 1
ATOM 620 N N . LEU A 1 83 ? -9.325 -4.999 4.538 1.00 89.44 83 LEU A N 1
ATOM 621 C CA . LEU A 1 83 ? -8.692 -4.313 3.410 1.00 89.44 83 LEU A CA 1
ATOM 622 C C . LEU A 1 83 ? -7.188 -4.067 3.623 1.00 89.44 83 LEU A C 1
ATOM 624 O O . LEU A 1 83 ? -6.440 -4.120 2.650 1.00 89.44 83 LEU A O 1
ATOM 628 N N . SER A 1 84 ? -6.712 -3.860 4.858 1.00 86.75 84 SER A N 1
ATOM 629 C CA . SER A 1 84 ? -5.273 -3.731 5.132 1.00 86.75 84 SER A CA 1
ATOM 630 C C . SER A 1 84 ? -4.527 -5.064 4.997 1.00 86.75 84 SER A C 1
ATOM 632 O O . SER A 1 84 ? -3.386 -5.079 4.537 1.00 86.75 84 SER A O 1
ATOM 634 N N . VAL A 1 85 ? -5.177 -6.193 5.300 1.00 90.50 85 VAL A N 1
ATOM 635 C CA . VAL A 1 85 ? -4.640 -7.535 5.010 1.00 90.50 85 VAL A CA 1
ATOM 636 C C . VAL A 1 85 ? -4.542 -7.768 3.499 1.00 90.50 85 VAL A C 1
ATOM 638 O O . VAL A 1 85 ? -3.497 -8.216 3.025 1.00 90.50 85 VAL A O 1
ATOM 641 N N . VAL A 1 86 ? -5.570 -7.396 2.722 1.00 91.44 86 VAL A N 1
ATOM 642 C CA . VAL A 1 86 ? -5.510 -7.458 1.246 1.00 91.44 86 VAL A CA 1
ATOM 643 C C . VAL A 1 86 ? -4.402 -6.545 0.707 1.00 91.44 86 VAL A C 1
ATOM 645 O O . VAL A 1 86 ? -3.621 -6.978 -0.136 1.00 91.44 86 VAL A O 1
ATOM 648 N N . PHE A 1 87 ? -4.262 -5.326 1.241 1.00 88.75 87 PHE A N 1
ATOM 649 C CA . PHE A 1 87 ? -3.158 -4.419 0.909 1.00 88.75 87 PHE A CA 1
ATOM 650 C C . PHE A 1 87 ? -1.788 -5.066 1.168 1.00 88.75 87 PHE A C 1
ATOM 652 O O . PHE A 1 87 ? -0.928 -5.022 0.293 1.00 88.75 87 PHE A O 1
ATOM 659 N N . CYS A 1 88 ? -1.589 -5.732 2.311 1.00 89.44 88 CYS A N 1
ATOM 660 C CA . CYS A 1 88 ? -0.339 -6.443 2.605 1.00 89.44 88 CYS A CA 1
ATOM 661 C C . CYS A 1 88 ? -0.069 -7.588 1.616 1.00 89.44 88 CYS A C 1
ATOM 663 O O . CYS A 1 88 ? 1.060 -7.731 1.150 1.00 89.44 88 CYS A O 1
ATOM 665 N N . ALA A 1 89 ? -1.086 -8.378 1.259 1.00 89.62 89 ALA A N 1
ATOM 666 C CA . ALA A 1 89 ? -0.946 -9.463 0.287 1.00 89.62 89 ALA A CA 1
ATOM 667 C C . ALA A 1 89 ? -0.593 -8.936 -1.118 1.00 89.62 89 ALA A C 1
ATOM 669 O O . ALA A 1 89 ? 0.340 -9.431 -1.754 1.00 89.62 89 ALA A O 1
ATOM 670 N N . CYS A 1 90 ? -1.277 -7.885 -1.581 1.00 88.00 90 CYS A N 1
ATOM 671 C CA . CYS A 1 90 ? -0.951 -7.214 -2.838 1.00 88.00 90 CYS A CA 1
ATOM 672 C C . CYS A 1 90 ? 0.459 -6.603 -2.809 1.00 88.00 90 CYS A C 1
ATOM 674 O O . CYS A 1 90 ? 1.188 -6.728 -3.790 1.00 88.00 90 CYS A O 1
ATOM 676 N N . LEU A 1 91 ? 0.871 -5.999 -1.688 1.00 85.81 91 LEU A N 1
ATOM 677 C CA . LEU A 1 91 ? 2.201 -5.413 -1.515 1.00 85.81 91 LEU A CA 1
ATOM 678 C C . LEU A 1 91 ? 3.309 -6.475 -1.525 1.00 85.81 91 LEU A C 1
ATOM 680 O O . LEU A 1 91 ? 4.365 -6.242 -2.108 1.00 85.81 91 LEU A O 1
ATOM 684 N N . TYR A 1 92 ? 3.074 -7.647 -0.931 1.00 88.19 92 TYR A N 1
ATOM 685 C CA . TYR A 1 92 ? 4.006 -8.774 -0.993 1.00 88.19 92 TYR A CA 1
ATOM 686 C C . TYR A 1 92 ? 4.257 -9.206 -2.445 1.00 88.19 92 TYR A C 1
ATOM 688 O O . TYR A 1 92 ? 5.403 -9.227 -2.896 1.00 88.19 92 TYR A O 1
ATOM 696 N N . VAL A 1 93 ? 3.184 -9.464 -3.205 1.00 86.88 93 VAL A N 1
ATOM 697 C CA . VAL A 1 93 ? 3.278 -9.855 -4.622 1.00 86.88 93 VAL A CA 1
ATOM 698 C C . VAL A 1 93 ? 3.928 -8.746 -5.452 1.00 86.88 93 VAL A C 1
ATOM 700 O O . VAL A 1 93 ? 4.822 -9.022 -6.247 1.00 86.88 93 VAL A O 1
ATOM 703 N N . ALA A 1 94 ? 3.536 -7.487 -5.238 1.00 82.12 94 ALA A N 1
ATOM 704 C CA . ALA A 1 94 ? 4.110 -6.338 -5.930 1.00 82.12 94 ALA A CA 1
ATOM 705 C C . ALA A 1 94 ? 5.614 -6.176 -5.655 1.00 82.12 94 ALA A C 1
ATOM 707 O O . ALA A 1 94 ? 6.374 -5.942 -6.591 1.00 82.12 94 ALA A O 1
ATOM 708 N N . SER A 1 95 ? 6.053 -6.351 -4.404 1.00 82.06 95 SER A N 1
ATOM 709 C CA . SER A 1 95 ? 7.469 -6.255 -4.018 1.00 82.06 95 SER A CA 1
ATOM 710 C C . SER A 1 95 ? 8.295 -7.381 -4.637 1.00 82.06 95 SER A C 1
ATOM 712 O O . SER A 1 95 ? 9.353 -7.126 -5.209 1.00 82.06 95 SER A O 1
ATOM 714 N N . HIS A 1 96 ? 7.779 -8.613 -4.608 1.00 83.94 96 HIS A N 1
ATOM 715 C CA . HIS A 1 96 ? 8.456 -9.771 -5.192 1.00 83.94 96 HIS A CA 1
ATOM 716 C C . HIS A 1 96 ? 8.550 -9.682 -6.728 1.00 83.94 96 HIS A C 1
ATOM 718 O O . HIS A 1 96 ? 9.540 -10.130 -7.303 1.00 83.94 96 HIS A O 1
ATOM 724 N N . GLN A 1 97 ? 7.560 -9.086 -7.401 1.00 81.12 97 GLN A N 1
ATOM 725 C CA . GLN A 1 97 ? 7.598 -8.847 -8.852 1.00 81.12 97 GLN A CA 1
ATOM 726 C C . GLN A 1 97 ? 8.546 -7.706 -9.254 1.00 81.12 97 GLN A C 1
ATOM 728 O O . GLN A 1 97 ? 9.054 -7.715 -10.372 1.00 81.12 97 GLN A O 1
ATOM 733 N N . LEU A 1 98 ? 8.769 -6.717 -8.378 1.00 74.62 98 LEU A N 1
ATOM 734 C CA . LEU A 1 98 ? 9.582 -5.536 -8.695 1.00 74.62 98 LEU A CA 1
ATOM 735 C C . LEU A 1 98 ? 11.055 -5.677 -8.271 1.00 74.62 98 LEU A C 1
ATOM 737 O O . LEU A 1 98 ? 11.942 -5.244 -8.998 1.00 74.62 98 LEU A O 1
ATOM 741 N N . TRP A 1 99 ? 11.316 -6.271 -7.103 1.00 77.12 99 TRP A N 1
ATOM 742 C CA . TRP A 1 99 ? 12.657 -6.370 -6.505 1.00 77.12 99 TRP A CA 1
ATOM 743 C C . TRP A 1 99 ? 13.118 -7.808 -6.228 1.00 77.12 99 TRP A C 1
ATOM 745 O O . TRP A 1 99 ? 14.252 -8.001 -5.808 1.00 77.12 99 TRP A O 1
ATOM 755 N N . GLY A 1 100 ? 12.259 -8.818 -6.411 1.00 80.44 100 GLY A N 1
ATOM 756 C CA . GLY A 1 100 ? 12.565 -10.209 -6.043 1.00 80.44 100 GLY A CA 1
ATOM 757 C C . GLY A 1 100 ? 12.594 -10.482 -4.532 1.00 80.44 100 GLY A C 1
ATOM 758 O O . GLY A 1 100 ? 12.794 -11.622 -4.124 1.00 80.44 100 GLY A O 1
ATOM 759 N N . GLU A 1 101 ? 12.372 -9.464 -3.697 1.00 83.94 101 GLU A N 1
ATOM 760 C CA . GLU A 1 101 ? 12.502 -9.530 -2.240 1.00 83.94 101 GLU A CA 1
ATOM 761 C C . GLU A 1 101 ? 11.448 -8.677 -1.510 1.00 83.94 101 GLU A C 1
ATOM 763 O O . GLU A 1 101 ? 10.743 -7.850 -2.097 1.00 83.94 101 GLU A O 1
ATOM 768 N N . VAL A 1 102 ? 11.355 -8.864 -0.192 1.00 82.06 102 VAL A N 1
ATOM 769 C CA . VAL A 1 102 ? 10.413 -8.158 0.685 1.00 82.06 102 VAL A CA 1
ATOM 770 C C . VAL A 1 102 ? 11.136 -7.040 1.439 1.00 82.06 102 VAL A C 1
ATOM 772 O O . VAL A 1 102 ? 11.782 -7.275 2.459 1.00 82.06 102 VAL A O 1
ATOM 775 N N . LYS A 1 103 ? 11.005 -5.801 0.951 1.00 80.81 103 LYS A N 1
ATOM 776 C CA . LYS A 1 103 ? 11.624 -4.610 1.563 1.00 80.81 103 LYS A CA 1
ATOM 777 C C . LYS A 1 103 ? 10.860 -4.126 2.809 1.00 80.81 103 LYS A C 1
ATOM 779 O O . LYS A 1 103 ? 9.685 -4.434 3.011 1.00 80.81 103 LYS A O 1
ATOM 784 N N . GLY A 1 104 ? 11.517 -3.310 3.643 1.00 77.00 104 GLY A N 1
ATOM 785 C CA . GLY A 1 104 ? 11.013 -2.857 4.956 1.00 77.00 104 GLY A CA 1
ATOM 786 C C . GLY A 1 104 ? 9.613 -2.216 4.970 1.00 77.00 104 GLY A C 1
ATOM 787 O O . GLY A 1 104 ? 8.901 -2.325 5.968 1.00 77.00 104 GLY A O 1
ATOM 788 N N . GLY A 1 105 ? 9.171 -1.619 3.856 1.00 80.81 105 GLY A N 1
ATOM 789 C CA . GLY A 1 105 ? 7.814 -1.074 3.709 1.00 80.81 105 GLY A CA 1
ATOM 790 C C . GLY A 1 105 ? 6.697 -2.111 3.899 1.00 80.81 105 GLY A C 1
ATOM 791 O O . GLY A 1 105 ? 5.636 -1.771 4.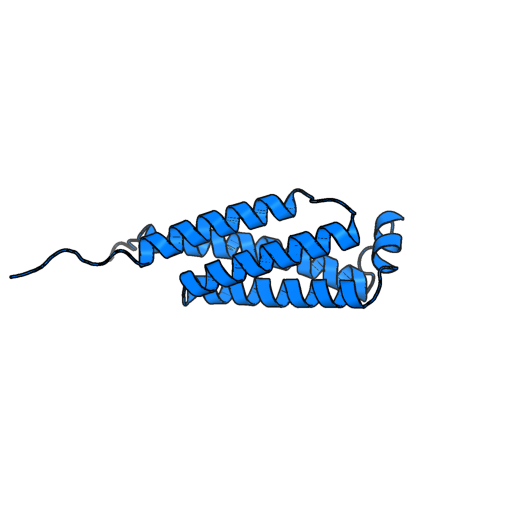421 1.00 80.81 105 GLY A O 1
ATOM 792 N N . PHE A 1 106 ? 6.945 -3.383 3.567 1.00 85.19 106 PHE A N 1
ATOM 793 C CA . PHE A 1 106 ? 6.004 -4.475 3.835 1.00 85.19 106 PHE A CA 1
ATOM 794 C C . PHE A 1 106 ? 5.827 -4.723 5.338 1.00 85.19 106 PHE A C 1
ATOM 796 O O . PHE A 1 106 ? 4.701 -4.814 5.821 1.00 85.19 106 PHE A O 1
ATOM 803 N N . TRP A 1 107 ? 6.920 -4.762 6.105 1.00 87.31 107 TRP A N 1
ATOM 804 C CA . TRP A 1 107 ? 6.860 -4.971 7.556 1.00 87.31 107 TRP A CA 1
ATOM 805 C C . TRP A 1 107 ? 6.135 -3.828 8.279 1.00 87.31 107 TRP A C 1
ATOM 807 O O . TRP A 1 107 ? 5.397 -4.075 9.233 1.00 87.31 107 TRP A O 1
ATOM 817 N N . LEU A 1 108 ? 6.249 -2.593 7.774 1.00 86.44 108 LEU A N 1
ATOM 818 C CA . LEU A 1 108 ? 5.441 -1.461 8.241 1.00 86.44 108 LEU A CA 1
ATOM 819 C C . LEU A 1 108 ? 3.942 -1.643 7.934 1.00 86.44 108 LEU A C 1
ATOM 821 O O . LEU A 1 108 ? 3.110 -1.326 8.785 1.00 86.44 108 LEU A O 1
ATOM 825 N N . ALA A 1 109 ? 3.579 -2.189 6.769 1.00 85.62 109 ALA A N 1
ATOM 826 C CA . ALA A 1 109 ? 2.185 -2.493 6.427 1.00 85.62 109 ALA A CA 1
ATOM 827 C C . ALA A 1 109 ? 1.596 -3.614 7.309 1.00 85.62 109 ALA A C 1
ATOM 829 O O . ALA A 1 109 ? 0.446 -3.516 7.757 1.00 85.62 109 ALA A O 1
ATOM 830 N N . VAL A 1 110 ? 2.397 -4.639 7.627 1.00 88.25 110 VAL A N 1
ATOM 831 C CA . VAL A 1 110 ? 2.034 -5.697 8.586 1.00 88.25 110 VAL A CA 1
ATOM 832 C C . VAL A 1 110 ? 1.818 -5.105 9.981 1.00 88.25 110 VAL A C 1
ATOM 834 O O . VAL A 1 110 ? 0.771 -5.340 10.584 1.00 88.25 110 VAL A O 1
ATOM 837 N N . ALA A 1 111 ? 2.740 -4.272 10.473 1.00 88.25 111 ALA A N 1
ATOM 838 C CA . ALA A 1 111 ? 2.596 -3.595 11.762 1.00 88.25 111 ALA A CA 1
ATOM 839 C C . ALA A 1 111 ? 1.337 -2.706 11.813 1.00 88.25 111 ALA A C 1
ATOM 841 O O . ALA A 1 111 ? 0.564 -2.780 12.770 1.00 88.25 111 ALA A O 1
ATOM 842 N N . ALA A 1 112 ? 1.069 -1.927 10.760 1.00 86.31 112 ALA A N 1
ATOM 843 C CA . ALA A 1 112 ? -0.145 -1.118 10.662 1.00 86.31 112 ALA A CA 1
ATOM 844 C C . ALA A 1 112 ? -1.424 -1.979 10.654 1.00 86.31 112 ALA A C 1
ATOM 846 O O . ALA A 1 112 ? -2.414 -1.609 11.287 1.00 86.31 112 ALA A O 1
ATOM 847 N N . SER A 1 113 ? -1.393 -3.157 10.020 1.00 87.44 113 SER A N 1
ATOM 848 C CA . SER A 1 113 ? -2.508 -4.115 10.025 1.00 87.44 113 SER A CA 1
ATOM 849 C C . SER A 1 113 ? -2.740 -4.759 11.397 1.00 87.44 113 SER A C 1
ATOM 851 O O . SER A 1 113 ? -3.889 -4.964 11.784 1.00 87.44 113 SER A O 1
ATOM 853 N N . LEU A 1 114 ? -1.687 -5.018 12.179 1.00 89.31 114 LEU A N 1
ATOM 854 C CA . LEU A 1 114 ? -1.819 -5.483 13.567 1.00 89.31 114 LEU A CA 1
ATOM 855 C C . LEU A 1 114 ? -2.433 -4.401 14.473 1.00 89.31 114 LEU A C 1
ATOM 857 O O . LEU A 1 114 ? -3.304 -4.698 15.292 1.00 89.31 114 LEU A O 1
ATOM 861 N N . ILE A 1 115 ? -2.050 -3.133 14.290 1.00 87.12 115 ILE A N 1
ATOM 862 C CA . ILE A 1 115 ? -2.656 -2.002 15.015 1.00 87.12 115 ILE A CA 1
ATOM 863 C C . ILE A 1 115 ? -4.125 -1.813 14.593 1.00 87.12 115 ILE A C 1
ATOM 865 O O . ILE A 1 115 ? -4.983 -1.578 15.448 1.00 87.12 115 ILE A O 1
ATOM 869 N N . ALA A 1 116 ? -4.443 -1.979 13.304 1.00 83.69 116 ALA A N 1
ATOM 870 C CA . ALA A 1 116 ? -5.819 -1.989 12.808 1.00 83.69 116 ALA A CA 1
ATOM 871 C C . ALA A 1 116 ? -6.651 -3.117 13.444 1.00 83.69 116 ALA A C 1
ATOM 873 O O . ALA A 1 116 ? -7.764 -2.860 13.904 1.00 83.69 116 ALA A O 1
ATOM 874 N N . ALA A 1 117 ? -6.101 -4.332 13.552 1.00 85.62 117 ALA A N 1
ATOM 875 C CA . ALA A 1 117 ? -6.748 -5.458 14.227 1.00 85.62 117 ALA A CA 1
ATOM 876 C C . ALA A 1 117 ? -7.029 -5.159 15.711 1.00 85.62 117 ALA A C 1
ATOM 878 O O . ALA A 1 117 ? -8.131 -5.417 16.193 1.00 85.62 117 ALA A O 1
ATOM 879 N N . ALA A 1 118 ? -6.075 -4.553 16.426 1.00 83.81 118 ALA A N 1
ATOM 880 C CA . ALA A 1 118 ? -6.249 -4.135 17.820 1.00 83.81 118 ALA A CA 1
ATOM 881 C C . ALA A 1 118 ? -7.299 -3.010 17.987 1.00 83.81 118 ALA A C 1
ATOM 883 O O . ALA A 1 118 ? -8.059 -2.995 18.960 1.00 83.81 118 ALA A O 1
ATOM 884 N N . GLY A 1 119 ? -7.401 -2.088 17.024 1.00 79.81 119 GLY A N 1
ATOM 885 C CA . GLY A 1 119 ? -8.479 -1.091 16.969 1.00 79.81 119 GLY A CA 1
ATOM 886 C C . GLY A 1 119 ? -9.855 -1.696 16.639 1.00 79.81 119 GLY A C 1
ATOM 887 O O . GLY A 1 119 ? -10.883 -1.250 17.156 1.00 79.81 119 GLY A O 1
ATOM 888 N N . ALA A 1 120 ? -9.890 -2.742 15.811 1.00 80.62 120 ALA A N 1
ATOM 889 C CA . ALA A 1 120 ? -11.110 -3.460 15.447 1.00 80.62 120 ALA A CA 1
ATOM 890 C C . ALA A 1 120 ? -11.627 -4.362 16.587 1.00 80.62 120 ALA A C 1
ATOM 892 O O . ALA A 1 120 ? -12.826 -4.379 16.866 1.00 80.62 120 ALA A O 1
ATOM 893 N N . SER A 1 121 ? -10.742 -5.054 17.310 1.00 79.50 121 SER A N 1
ATOM 894 C CA . SER A 1 121 ? -11.127 -5.922 18.432 1.00 79.50 121 SER A CA 1
ATOM 895 C C . SER A 1 121 ? -11.645 -5.130 19.643 1.00 79.50 121 SER A C 1
ATOM 897 O O . SER A 1 121 ? -12.639 -5.519 20.261 1.00 79.50 121 SER A O 1
ATOM 899 N N . THR A 1 122 ? -11.051 -3.965 19.930 1.00 66.50 122 THR A N 1
ATOM 900 C CA . THR A 1 122 ? -11.498 -3.054 21.005 1.00 66.50 122 THR A CA 1
ATOM 901 C C . THR A 1 122 ? -12.791 -2.292 20.691 1.00 66.50 122 THR A C 1
ATOM 903 O O . THR A 1 122 ? -13.403 -1.730 21.604 1.00 66.50 122 THR A O 1
ATOM 906 N N . SER A 1 123 ? -13.247 -2.291 19.433 1.00 58.34 123 SER A N 1
ATOM 907 C CA . SER A 1 123 ? -14.566 -1.765 19.049 1.00 58.34 123 SER A CA 1
ATOM 908 C C . SER A 1 123 ? -15.676 -2.826 19.063 1.00 58.34 123 SER A C 1
ATOM 910 O O . SER A 1 123 ? -16.848 -2.459 19.087 1.00 58.34 123 SER A O 1
ATOM 912 N N . SER A 1 124 ? -15.335 -4.119 19.134 1.00 55.50 124 SER A N 1
ATOM 913 C CA . SER A 1 124 ? -16.297 -5.231 19.233 1.00 55.50 124 SER A CA 1
ATOM 914 C C . SER A 1 124 ? -16.653 -5.686 20.658 1.00 55.50 124 SER A C 1
ATOM 916 O O . SER A 1 124 ? -17.472 -6.588 20.796 1.00 55.50 124 SER A O 1
ATOM 918 N N . SER A 1 125 ? -16.082 -5.101 21.721 1.00 45.84 125 SER A N 1
ATOM 919 C CA . SER A 1 125 ? -16.416 -5.475 23.108 1.00 45.84 125 SER A CA 1
ATOM 920 C C . SER A 1 125 ? -17.886 -5.167 23.451 1.00 45.84 125 SER A C 1
ATOM 922 O O . SER A 1 125 ? -18.240 -3.986 23.530 1.00 45.84 125 SER A O 1
ATOM 924 N N . PRO A 1 126 ? -18.742 -6.177 23.712 1.00 44.00 126 PRO A N 1
ATOM 925 C CA . PRO A 1 126 ? -20.120 -5.944 24.131 1.00 44.00 126 PRO A CA 1
ATOM 926 C C . PRO A 1 126 ? -20.165 -5.391 25.557 1.00 44.00 126 PRO A C 1
ATOM 928 O O . PRO A 1 126 ? -19.325 -5.728 26.394 1.00 44.00 126 PRO A O 1
ATOM 931 N N . SER A 1 127 ? -21.191 -4.596 25.866 1.00 45.12 127 SER A N 1
ATOM 932 C CA . SER A 1 127 ? -21.494 -4.213 27.248 1.00 45.12 127 SER A CA 1
ATOM 933 C C . SER A 1 127 ? -22.091 -5.405 28.001 1.00 45.12 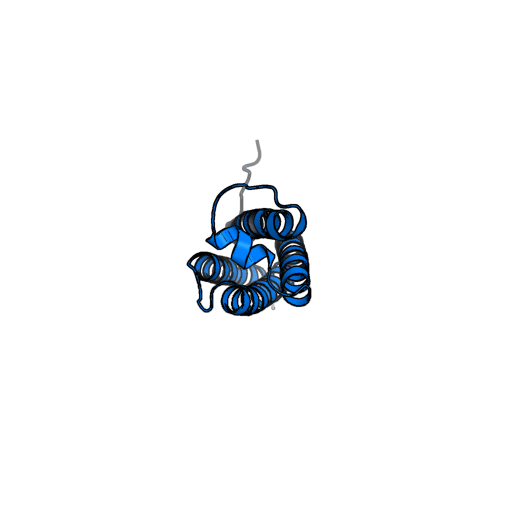127 SER A C 1
ATOM 935 O O . SER A 1 127 ? -23.309 -5.552 28.073 1.00 45.12 127 SER A O 1
ATOM 937 N N . SER A 1 128 ? -21.254 -6.269 28.582 1.00 51.59 128 SER A N 1
ATOM 938 C CA . SER A 1 128 ? -21.680 -7.318 29.525 1.00 51.59 128 SER A CA 1
ATOM 939 C C . SER A 1 128 ? -22.010 -6.730 30.911 1.00 51.59 128 SER A C 1
ATOM 941 O O . SER A 1 128 ? -21.358 -7.008 31.917 1.00 51.59 128 SER A O 1
ATOM 943 N N . ARG A 1 129 ? -23.013 -5.843 30.919 1.00 56.06 129 ARG A N 1
ATOM 944 C CA . ARG A 1 129 ? -23.696 -5.155 32.037 1.00 56.06 129 ARG A CA 1
ATOM 945 C C . ARG A 1 129 ? -24.769 -4.267 31.367 1.00 56.06 129 ARG A C 1
ATOM 947 O O . ARG A 1 129 ? -24.395 -3.527 30.461 1.00 56.06 129 ARG A O 1
ATOM 954 N N . THR A 1 130 ? -26.068 -4.252 31.684 1.00 55.59 130 THR A N 1
ATOM 955 C CA . THR A 1 130 ? -26.948 -4.917 32.685 1.00 55.59 130 THR A CA 1
ATOM 956 C C . THR A 1 130 ? -28.371 -5.065 32.061 1.00 55.59 130 THR A C 1
ATOM 958 O O . THR A 1 130 ? -28.581 -4.507 30.990 1.00 55.59 130 THR A O 1
ATOM 961 N N . LEU A 1 131 ? -29.410 -5.716 32.615 1.00 57.72 131 LEU A N 1
ATOM 962 C CA . LEU A 1 131 ? -29.647 -6.359 33.925 1.00 57.72 131 LEU A CA 1
ATOM 963 C C . LEU A 1 131 ? -30.820 -7.372 33.813 1.00 57.72 131 LEU A C 1
ATOM 965 O O . LEU A 1 131 ? -31.888 -6.958 33.367 1.00 57.72 131 LEU A O 1
ATOM 969 N N . SER A 1 132 ? -30.652 -8.624 34.268 1.00 46.69 132 SER A N 1
ATOM 970 C CA . SER A 1 132 ? -31.707 -9.484 34.862 1.00 46.69 132 SER A CA 1
ATOM 971 C C . SER A 1 132 ? -31.083 -10.747 35.457 1.00 46.69 132 SER A C 1
ATOM 973 O O . SER A 1 132 ? -30.617 -11.577 34.642 1.00 46.69 132 SER A O 1
#

Radius of gyration: 18.19 Å; chains: 1; bounding box: 51×34×53 Å

pLDDT: mean 77.83, std 12.89, range [42.25, 91.44]